Protein AF-A0A7T3T4F7-F1 (afdb_monomer_lite)

Radius of gyration: 15.26 Å; chains: 1; bounding box: 47×36×33 Å

pLDDT: mean 89.45, std 10.76, range [45.16, 97.94]

Sequence (114 aa):
MDEGIIDTDGIEYILHVYRGRIETTRFSIHLLFLEYNHHLIRVDMDPSICHNNPDGTKITGSHIHIYDNSNSIKDLIAYPLADKDFPELTNIIDAFQAFLNYTNIKEREEKYNE

Structure (mmCIF, N/CA/C/O backbone):
data_AF-A0A7T3T4F7-F1
#
_entry.id   AF-A0A7T3T4F7-F1
#
loop_
_atom_site.group_PDB
_atom_site.id
_atom_site.type_symbol
_atom_site.label_atom_id
_atom_site.label_alt_id
_atom_site.label_comp_id
_atom_site.label_asym_id
_atom_site.label_entity_id
_atom_site.label_seq_id
_atom_site.pdbx_PDB_ins_code
_atom_site.Cartn_x
_atom_site.Cartn_y
_atom_site.Cartn_z
_atom_site.occupancy
_atom_site.B_iso_or_equiv
_atom_site.auth_seq_id
_atom_site.auth_comp_id
_atom_site.auth_asym_id
_atom_site.auth_atom_id
_atom_site.pdbx_PDB_model_num
ATOM 1 N N . MET A 1 1 ? 1.690 13.198 2.449 1.00 81.50 1 MET A N 1
ATOM 2 C CA . MET A 1 1 ? 0.436 13.848 2.881 1.00 81.50 1 MET A CA 1
ATOM 3 C C . MET A 1 1 ? -0.247 12.834 3.749 1.00 81.50 1 MET A C 1
ATOM 5 O O . MET A 1 1 ? -0.273 11.681 3.335 1.00 81.50 1 MET A O 1
ATOM 9 N N . ASP A 1 2 ? -0.702 13.258 4.922 1.00 91.75 2 ASP A N 1
ATOM 10 C CA . ASP A 1 2 ? -1.127 12.358 5.986 1.00 91.75 2 ASP A CA 1
ATOM 11 C C . ASP A 1 2 ? -2.561 12.734 6.343 1.00 91.75 2 ASP A C 1
ATOM 13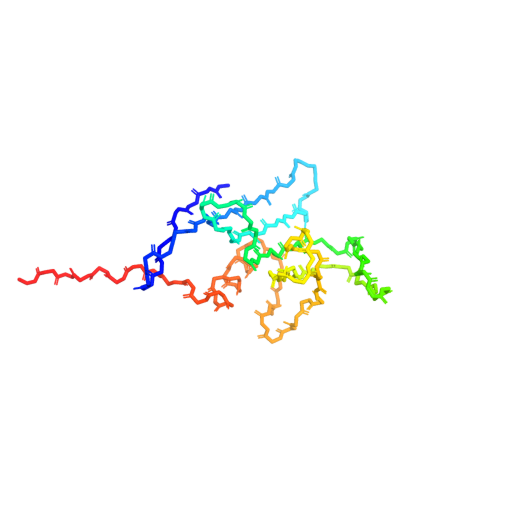 O O . ASP A 1 2 ? -2.834 13.895 6.658 1.00 91.75 2 ASP A O 1
ATOM 17 N N . GLU A 1 3 ? -3.465 11.766 6.261 1.00 93.19 3 GLU A N 1
ATOM 18 C CA . GLU A 1 3 ? -4.876 11.919 6.607 1.00 93.19 3 GLU A CA 1
ATOM 19 C C . GLU A 1 3 ? -5.261 10.878 7.658 1.00 93.19 3 GLU A C 1
ATOM 21 O O . GLU A 1 3 ? -4.870 9.715 7.564 1.00 93.19 3 GLU A O 1
ATOM 26 N N . GLY A 1 4 ? -6.018 11.297 8.673 1.00 94.19 4 GLY A N 1
ATOM 27 C CA . GLY A 1 4 ? -6.546 10.394 9.693 1.00 94.19 4 GLY A CA 1
ATOM 28 C C . GLY A 1 4 ? -7.815 9.703 9.203 1.00 94.19 4 GLY A C 1
ATOM 29 O O . GLY A 1 4 ? -8.745 10.372 8.756 1.00 94.19 4 GLY A O 1
ATOM 30 N N . ILE A 1 5 ? -7.863 8.379 9.323 1.00 94.06 5 ILE A N 1
ATOM 31 C CA . ILE A 1 5 ? -9.019 7.546 8.980 1.00 94.06 5 ILE A CA 1
ATOM 32 C C . ILE A 1 5 ? -9.446 6.788 10.236 1.00 94.06 5 ILE A C 1
ATOM 34 O O . ILE A 1 5 ? -8.597 6.321 10.989 1.00 94.06 5 ILE A O 1
ATOM 38 N N . ILE A 1 6 ? -10.751 6.658 10.467 1.00 94.38 6 ILE A N 1
ATOM 39 C CA . ILE A 1 6 ? -11.306 5.879 11.579 1.00 94.38 6 ILE A CA 1
ATOM 40 C C . ILE A 1 6 ? -12.328 4.909 10.993 1.00 94.38 6 ILE A C 1
ATOM 42 O O . ILE A 1 6 ? -13.186 5.332 10.213 1.00 94.38 6 ILE A O 1
ATOM 46 N N . ASP A 1 7 ? -12.223 3.625 11.329 1.00 93.31 7 ASP A N 1
ATOM 47 C CA . ASP A 1 7 ? -13.186 2.617 10.878 1.00 93.31 7 ASP A CA 1
ATOM 48 C C . ASP A 1 7 ? -14.441 2.543 11.771 1.00 93.31 7 ASP A C 1
ATOM 50 O O . ASP A 1 7 ? -14.637 3.326 12.705 1.00 93.31 7 ASP A O 1
ATOM 54 N N . THR A 1 8 ? -15.332 1.597 11.467 1.00 92.31 8 THR A N 1
ATOM 55 C CA . THR A 1 8 ? -16.583 1.395 12.215 1.00 92.31 8 THR A CA 1
ATOM 56 C C . THR A 1 8 ? -16.384 0.844 13.624 1.00 92.31 8 THR A C 1
ATOM 58 O O . THR A 1 8 ? -17.282 0.999 14.451 1.00 92.31 8 THR A O 1
ATOM 61 N N . ASP A 1 9 ? -15.236 0.222 13.893 1.00 94.50 9 ASP A N 1
ATOM 62 C CA . ASP A 1 9 ? -14.874 -0.345 15.192 1.00 94.50 9 ASP A CA 1
ATOM 63 C C . ASP A 1 9 ? -14.050 0.646 16.040 1.00 94.50 9 ASP A C 1
ATOM 65 O O . ASP A 1 9 ? -13.705 0.356 17.187 1.00 94.50 9 ASP A O 1
ATOM 69 N N . GLY A 1 10 ? -13.786 1.847 15.509 1.00 94.44 10 GLY A N 1
ATOM 70 C CA . GLY A 1 10 ? -13.038 2.908 16.178 1.00 94.44 10 GLY A CA 1
ATOM 71 C C . GLY A 1 10 ? -11.521 2.760 16.068 1.00 94.44 10 GLY A C 1
ATOM 72 O O . GLY A 1 10 ? -10.802 3.429 16.809 1.00 94.44 10 GLY A O 1
ATOM 73 N N . ILE A 1 11 ? -11.024 1.902 15.173 1.00 96.31 11 ILE A N 1
ATOM 74 C CA . ILE A 1 11 ? -9.591 1.767 14.914 1.00 96.31 11 ILE A CA 1
ATOM 75 C C . ILE A 1 11 ? -9.138 2.951 14.066 1.00 96.31 11 ILE A C 1
ATOM 77 O O . ILE A 1 11 ? -9.741 3.280 13.042 1.00 96.31 11 ILE A O 1
ATOM 81 N N . GLU A 1 12 ? -8.059 3.592 14.505 1.00 97.19 12 GLU A N 1
ATOM 82 C CA . GLU A 1 12 ? -7.496 4.765 13.852 1.00 97.19 12 GLU A CA 1
ATOM 83 C C . GLU A 1 12 ? -6.324 4.384 12.941 1.00 97.19 12 GLU A C 1
ATOM 85 O O . GLU A 1 12 ? -5.439 3.595 13.296 1.00 97.19 12 GLU A O 1
ATOM 90 N N . TYR A 1 13 ? -6.293 5.006 11.768 1.00 97.75 13 TYR A N 1
ATOM 91 C CA . TYR A 1 13 ? -5.304 4.786 10.728 1.00 97.75 13 TYR A CA 1
ATOM 92 C C . TYR A 1 13 ? -4.761 6.105 10.184 1.00 97.75 13 TYR A C 1
ATOM 94 O O . TYR A 1 13 ? -5.410 7.149 10.255 1.00 97.75 13 TYR A O 1
ATOM 102 N N . ILE A 1 14 ? -3.581 6.033 9.575 1.00 97.75 14 ILE A N 1
ATOM 103 C CA . ILE A 1 14 ? -2.999 7.105 8.771 1.00 97.75 14 ILE A CA 1
ATOM 104 C C . ILE A 1 14 ? -2.992 6.653 7.313 1.00 97.75 14 ILE A C 1
ATOM 106 O O . ILE A 1 14 ? -2.342 5.662 6.973 1.00 97.75 14 ILE A O 1
ATOM 110 N N . LEU A 1 15 ? -3.671 7.403 6.450 1.00 97.19 15 LEU A N 1
ATOM 111 C CA . LEU A 1 15 ? -3.487 7.338 5.006 1.00 97.19 15 LEU A CA 1
ATOM 112 C C . LEU A 1 15 ? -2.316 8.250 4.633 1.00 97.19 15 LEU A C 1
ATOM 114 O O . LEU A 1 15 ? -2.390 9.466 4.805 1.00 97.19 15 LEU A O 1
ATOM 118 N N . HIS A 1 16 ? -1.228 7.662 4.140 1.00 96.00 16 HIS A N 1
ATOM 119 C CA . HIS A 1 16 ? -0.011 8.383 3.785 1.00 96.00 16 HIS A CA 1
ATOM 120 C C . HIS A 1 16 ? 0.327 8.211 2.305 1.00 96.00 16 HIS A C 1
ATOM 122 O O . HIS A 1 16 ? 0.574 7.104 1.831 1.00 96.00 16 HIS A O 1
ATOM 128 N N . VAL A 1 17 ? 0.395 9.327 1.578 1.00 93.88 17 VAL A N 1
ATOM 129 C CA . VAL A 1 17 ? 0.898 9.362 0.197 1.00 93.88 17 VAL A CA 1
ATOM 130 C C . VAL A 1 17 ? 2.305 9.949 0.187 1.00 93.88 17 VAL A C 1
ATOM 132 O O . VAL A 1 17 ? 2.510 11.113 0.565 1.00 93.88 17 VAL A O 1
ATOM 135 N N . TYR A 1 18 ? 3.264 9.149 -0.280 1.00 91.31 18 TYR A N 1
ATOM 136 C CA . TYR A 1 18 ? 4.670 9.511 -0.399 1.00 91.31 18 TYR A CA 1
ATOM 137 C C . TYR A 1 18 ? 5.104 9.579 -1.861 1.00 91.31 18 TYR A C 1
ATOM 139 O O . TYR A 1 18 ? 4.915 8.639 -2.629 1.00 91.31 18 TYR A O 1
ATOM 147 N N . ARG A 1 19 ? 5.780 10.667 -2.238 1.00 86.56 19 ARG A N 1
ATOM 148 C CA . ARG A 1 19 ? 6.417 10.813 -3.551 1.00 86.56 19 ARG A CA 1
ATOM 149 C C . ARG A 1 19 ? 7.908 11.081 -3.378 1.00 86.56 19 ARG A C 1
ATOM 151 O O . ARG A 1 19 ? 8.296 12.009 -2.665 1.00 86.56 19 ARG A O 1
ATOM 158 N N . GLY A 1 20 ? 8.746 10.311 -4.073 1.00 74.31 20 GLY A N 1
ATOM 159 C CA . GLY A 1 20 ? 10.191 10.531 -4.085 1.00 74.31 20 GLY A CA 1
ATOM 160 C C . GLY A 1 20 ? 10.579 11.893 -4.684 1.00 74.31 20 GLY A C 1
ATOM 161 O O . GLY A 1 20 ? 9.858 12.486 -5.494 1.00 74.31 20 GLY A O 1
ATOM 162 N N . ARG A 1 21 ? 11.752 12.415 -4.295 1.00 70.69 21 ARG A N 1
ATOM 163 C CA . ARG A 1 21 ? 12.231 13.735 -4.755 1.00 70.69 21 ARG A CA 1
ATOM 164 C C . ARG A 1 21 ? 12.705 13.752 -6.214 1.00 70.69 21 ARG A C 1
ATOM 166 O O . ARG A 1 21 ? 12.579 14.789 -6.850 1.00 70.69 21 ARG A O 1
ATOM 173 N N . ILE A 1 22 ? 13.232 12.644 -6.738 1.00 71.75 22 ILE A N 1
ATOM 174 C CA . ILE A 1 22 ? 13.973 12.623 -8.016 1.00 71.75 22 ILE A CA 1
ATOM 175 C C . ILE A 1 22 ? 13.184 11.927 -9.135 1.00 71.75 22 ILE A C 1
ATOM 177 O O . ILE A 1 22 ? 13.095 12.454 -10.238 1.00 71.75 22 ILE A O 1
ATOM 181 N N . GLU A 1 23 ? 12.565 10.782 -8.854 1.00 73.88 23 GLU A N 1
ATOM 182 C CA . GLU A 1 23 ? 11.877 9.967 -9.861 1.00 73.88 23 GLU A CA 1
ATOM 183 C C . GLU A 1 23 ? 10.387 10.303 -9.898 1.00 73.88 23 GLU A C 1
ATOM 185 O O . GLU A 1 23 ? 9.667 10.127 -8.917 1.00 73.88 23 GLU A O 1
ATOM 190 N N . THR A 1 24 ? 9.910 10.810 -11.035 1.00 73.12 24 THR A N 1
ATOM 191 C CA . THR A 1 24 ? 8.499 11.184 -11.216 1.00 73.12 24 THR A CA 1
ATOM 192 C C . THR A 1 24 ? 7.565 9.982 -11.283 1.00 73.12 24 THR A C 1
ATOM 194 O O . THR A 1 24 ? 6.375 10.136 -11.030 1.00 73.12 24 THR A O 1
ATOM 197 N N . THR A 1 25 ? 8.105 8.808 -11.600 1.00 77.38 25 THR A N 1
ATOM 198 C CA . THR A 1 25 ? 7.381 7.539 -11.699 1.00 77.38 25 THR A CA 1
ATOM 199 C C . THR A 1 25 ? 7.284 6.802 -10.370 1.00 77.38 25 THR A C 1
ATOM 201 O O . THR A 1 25 ? 6.548 5.824 -10.304 1.00 77.38 25 THR A O 1
ATOM 204 N N . ARG A 1 26 ? 8.009 7.251 -9.330 1.00 87.31 26 ARG A N 1
ATOM 205 C CA . ARG A 1 26 ? 8.091 6.548 -8.050 1.00 87.31 26 ARG A CA 1
ATOM 206 C C . ARG A 1 26 ? 7.295 7.228 -6.948 1.00 87.31 26 ARG A C 1
ATOM 208 O O . ARG A 1 26 ? 7.619 8.335 -6.500 1.00 87.31 26 ARG A O 1
ATOM 215 N N . PHE A 1 27 ? 6.293 6.519 -6.455 1.00 91.75 27 PHE A N 1
ATOM 216 C CA . PHE A 1 27 ? 5.487 6.936 -5.316 1.00 91.75 27 PHE A CA 1
ATOM 217 C C . PHE A 1 27 ? 4.943 5.718 -4.574 1.00 91.75 27 PHE A C 1
ATOM 219 O O . PHE A 1 27 ? 5.033 4.590 -5.055 1.00 91.75 27 PHE A O 1
ATOM 226 N N . SER A 1 28 ? 4.396 5.947 -3.390 1.00 94.00 28 SER A N 1
ATOM 227 C CA . SER A 1 28 ? 3.722 4.906 -2.633 1.00 94.00 28 SER A CA 1
ATOM 228 C C . SER A 1 28 ? 2.560 5.446 -1.819 1.00 94.00 28 SER A C 1
ATOM 230 O O . SER A 1 28 ? 2.521 6.624 -1.454 1.00 94.00 28 SER A O 1
ATOM 232 N N . ILE A 1 29 ? 1.587 4.569 -1.587 1.00 96.06 29 ILE A N 1
ATOM 233 C CA . ILE A 1 29 ? 0.352 4.864 -0.856 1.00 96.06 29 ILE A CA 1
ATOM 234 C C . ILE A 1 29 ? 0.224 3.843 0.262 1.00 96.06 29 ILE A C 1
ATOM 236 O O . ILE A 1 29 ? 0.337 2.639 0.033 1.00 96.06 29 ILE A O 1
ATOM 240 N N . HIS A 1 30 ? 0.127 4.337 1.487 1.00 97.56 30 HIS A N 1
ATOM 241 C CA . HIS A 1 30 ? 0.230 3.543 2.700 1.00 97.56 30 HIS A CA 1
ATOM 242 C C . HIS A 1 30 ? -1.040 3.743 3.515 1.00 97.56 30 HIS A C 1
ATOM 244 O O . HIS A 1 30 ? -1.526 4.865 3.634 1.00 97.56 30 HIS A O 1
ATOM 250 N N . LEU A 1 31 ? -1.521 2.674 4.136 1.00 97.94 31 LEU A N 1
ATOM 251 C CA . LEU A 1 31 ? -2.492 2.743 5.218 1.00 97.94 31 LEU A CA 1
ATOM 252 C C . LEU A 1 31 ? -1.846 2.097 6.439 1.00 97.94 31 LEU A C 1
ATOM 254 O O . LEU A 1 31 ? -1.497 0.914 6.404 1.00 97.94 31 LEU A O 1
ATOM 258 N N . LEU A 1 32 ? -1.626 2.882 7.487 1.00 97.38 32 LEU A N 1
ATOM 259 C CA . LEU A 1 32 ? -0.924 2.452 8.693 1.00 97.38 32 LEU A CA 1
ATOM 260 C C . LEU A 1 32 ? -1.863 2.484 9.890 1.00 97.38 32 LEU A C 1
ATOM 262 O O . LEU A 1 32 ? -2.686 3.385 9.986 1.00 97.38 32 LEU A O 1
ATOM 266 N N . PHE A 1 33 ? -1.701 1.558 10.831 1.00 97.19 33 PHE A N 1
ATOM 267 C CA . PHE A 1 33 ? -2.316 1.682 12.152 1.00 97.19 33 PHE A CA 1
ATOM 268 C C . PHE A 1 33 ? -1.709 2.878 12.888 1.00 97.19 33 PHE A C 1
ATOM 270 O O . PHE A 1 33 ? -0.486 2.937 13.029 1.00 97.19 33 PHE A O 1
ATOM 277 N N . LEU A 1 34 ? -2.538 3.791 13.400 1.00 96.44 34 LEU A N 1
ATOM 278 C CA . LEU A 1 34 ? -2.053 4.975 14.115 1.00 96.44 34 LEU A CA 1
ATOM 279 C C . LEU A 1 34 ? -1.301 4.597 15.403 1.00 96.44 34 LEU A C 1
ATOM 281 O O . LEU A 1 34 ? -0.270 5.189 15.708 1.00 96.44 34 LEU A O 1
ATOM 285 N N . GLU A 1 35 ? -1.779 3.581 16.128 1.00 95.62 35 GLU A N 1
ATOM 286 C CA . GLU A 1 35 ? -1.222 3.179 17.429 1.00 95.62 35 GLU A CA 1
ATOM 287 C C . GLU A 1 35 ? 0.214 2.636 17.333 1.00 95.62 35 GLU A C 1
ATOM 289 O O . GLU A 1 35 ? 1.074 2.982 18.142 1.00 95.62 35 GLU A O 1
ATOM 294 N N . TYR A 1 36 ? 0.486 1.791 16.334 1.00 94.06 36 TYR A N 1
ATOM 295 C CA . TYR A 1 36 ? 1.761 1.068 16.215 1.00 94.06 36 TYR A CA 1
ATOM 296 C C . TYR A 1 36 ? 2.622 1.522 15.040 1.00 94.06 36 TYR A C 1
ATOM 298 O O . TYR A 1 36 ? 3.764 1.084 14.911 1.00 94.06 36 TYR A O 1
ATOM 306 N N . ASN A 1 37 ? 2.072 2.359 14.160 1.00 94.25 37 ASN A N 1
ATOM 307 C CA . ASN A 1 37 ? 2.700 2.770 12.909 1.00 94.25 37 ASN A CA 1
ATOM 308 C C . ASN A 1 37 ? 3.118 1.580 12.018 1.00 94.25 37 ASN A C 1
ATOM 310 O O . ASN A 1 37 ? 4.091 1.650 11.269 1.00 94.25 37 ASN A O 1
ATOM 314 N N . HIS A 1 38 ? 2.395 0.462 12.125 1.00 96.44 38 HIS A N 1
ATOM 315 C CA . HIS A 1 38 ? 2.553 -0.694 11.248 1.00 96.44 38 HIS A CA 1
ATOM 316 C C . HIS A 1 38 ? 1.684 -0.511 10.007 1.00 96.44 38 HIS A C 1
ATOM 318 O O . HIS A 1 38 ? 0.514 -0.145 10.123 1.00 96.44 38 HIS A O 1
ATOM 324 N N . HIS A 1 39 ? 2.219 -0.819 8.828 1.00 97.25 39 HIS A N 1
ATOM 325 C CA . HIS A 1 39 ? 1.429 -0.841 7.601 1.00 97.25 39 HIS A CA 1
ATOM 326 C C . HIS A 1 39 ? 0.389 -1.956 7.659 1.00 97.25 39 HIS A C 1
ATOM 328 O O . HIS A 1 39 ? 0.738 -3.128 7.788 1.00 97.25 39 HIS A O 1
ATOM 334 N N . LEU A 1 40 ? -0.881 -1.585 7.513 1.00 96.81 40 LEU A N 1
ATOM 335 C CA . LEU A 1 40 ? -1.934 -2.520 7.138 1.00 96.81 40 LEU A CA 1
ATOM 336 C C . LEU A 1 40 ? -1.746 -2.945 5.674 1.00 96.81 40 LEU A C 1
ATOM 338 O O . LEU A 1 40 ? -1.842 -4.122 5.328 1.00 96.81 40 LEU A O 1
ATOM 342 N N . ILE A 1 41 ? -1.454 -1.967 4.818 1.00 97.44 41 ILE A N 1
ATOM 343 C CA . ILE A 1 41 ? -1.233 -2.157 3.388 1.00 97.44 41 ILE A CA 1
ATOM 344 C C . ILE A 1 41 ? -0.354 -1.030 2.834 1.00 97.44 41 ILE A C 1
ATOM 346 O O . ILE A 1 41 ? -0.463 0.127 3.253 1.00 97.44 41 ILE A O 1
ATOM 350 N N . ARG A 1 42 ? 0.528 -1.362 1.890 1.00 97.06 42 ARG A N 1
ATOM 351 C CA . ARG A 1 42 ? 1.342 -0.393 1.142 1.00 97.06 42 ARG A CA 1
ATOM 352 C C . ARG A 1 42 ? 1.386 -0.783 -0.324 1.00 97.06 42 ARG A C 1
ATOM 354 O O . ARG A 1 42 ? 1.760 -1.904 -0.636 1.00 97.06 42 ARG A O 1
ATOM 361 N N . VAL A 1 43 ? 1.071 0.147 -1.214 1.00 95.56 43 VAL A N 1
ATOM 362 C CA . VAL A 1 43 ? 1.311 -0.012 -2.652 1.00 95.56 43 VAL A CA 1
ATOM 363 C C . VAL A 1 43 ? 2.541 0.795 -3.027 1.00 95.56 43 VAL A C 1
ATOM 365 O O . VAL A 1 43 ? 2.568 2.009 -2.813 1.00 95.56 43 VAL A O 1
ATOM 368 N N . ASP A 1 44 ? 3.537 0.117 -3.588 1.00 94.00 44 ASP A N 1
ATOM 369 C CA . ASP A 1 44 ? 4.752 0.723 -4.118 1.00 94.00 44 ASP A CA 1
ATOM 370 C C . ASP A 1 44 ? 4.676 0.748 -5.646 1.00 94.00 44 ASP A C 1
ATOM 372 O O . ASP A 1 44 ? 4.557 -0.286 -6.308 1.00 94.00 44 ASP A O 1
ATOM 376 N N . MET A 1 45 ? 4.724 1.957 -6.205 1.00 91.19 45 MET A N 1
ATOM 377 C CA . MET A 1 45 ? 4.577 2.216 -7.632 1.00 91.19 45 MET A CA 1
ATOM 378 C C . MET A 1 45 ? 5.927 2.567 -8.233 1.00 91.19 45 MET A C 1
ATOM 380 O O . MET A 1 45 ? 6.452 3.650 -7.981 1.00 91.19 45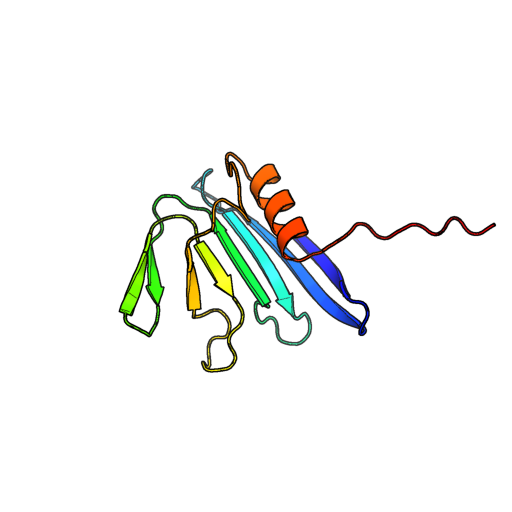 MET A O 1
ATOM 384 N N . ASP A 1 46 ? 6.483 1.641 -9.010 1.00 89.19 46 ASP A N 1
ATOM 385 C CA . ASP A 1 46 ? 7.728 1.805 -9.759 1.00 89.19 46 ASP A CA 1
ATOM 386 C C . ASP A 1 46 ? 7.889 0.622 -10.735 1.00 89.19 46 ASP A C 1
ATOM 388 O O . ASP A 1 46 ? 7.943 -0.525 -10.296 1.00 89.19 46 ASP A O 1
ATOM 392 N N . PRO A 1 47 ? 8.003 0.831 -12.057 1.00 82.81 47 PRO A N 1
ATOM 393 C CA . PRO A 1 47 ? 8.196 -0.275 -12.998 1.00 82.81 47 PRO A CA 1
ATOM 394 C C . PRO A 1 47 ? 9.562 -0.972 -12.863 1.00 82.81 47 PRO A C 1
ATOM 396 O O . PRO A 1 47 ? 9.734 -2.079 -13.371 1.00 82.81 47 PRO A O 1
ATOM 399 N N . SER A 1 48 ? 10.539 -0.337 -12.210 1.00 87.06 48 SER A N 1
ATOM 400 C CA . SER A 1 48 ? 11.918 -0.826 -12.091 1.00 87.06 48 SER A CA 1
ATOM 401 C C . SER A 1 48 ? 12.237 -1.486 -10.748 1.00 87.06 48 SER A C 1
ATOM 403 O O . SER A 1 48 ? 13.286 -2.124 -10.617 1.00 87.06 48 SER A O 1
ATOM 405 N N . ILE A 1 49 ? 11.347 -1.364 -9.756 1.00 89.75 49 ILE A N 1
ATOM 406 C CA . ILE A 1 49 ? 11.575 -1.934 -8.428 1.00 89.75 49 ILE A CA 1
ATOM 407 C C . ILE A 1 49 ? 11.512 -3.462 -8.467 1.00 89.75 49 ILE A C 1
ATOM 409 O O . ILE A 1 49 ? 10.828 -4.080 -9.284 1.00 89.75 49 ILE A O 1
ATOM 413 N N . CYS A 1 50 ? 12.242 -4.083 -7.551 1.00 93.56 50 CYS A N 1
ATOM 414 C CA . CYS A 1 50 ? 12.208 -5.513 -7.337 1.00 93.56 50 CYS A CA 1
ATOM 415 C C . CYS A 1 50 ? 12.135 -5.797 -5.840 1.00 93.56 50 CYS A C 1
ATOM 417 O O . CYS A 1 50 ? 12.915 -5.235 -5.072 1.00 93.56 50 CYS A O 1
ATOM 419 N N . HIS A 1 51 ? 11.258 -6.719 -5.453 1.00 95.19 51 HIS A N 1
ATOM 420 C CA . HIS A 1 51 ? 11.115 -7.199 -4.082 1.00 95.19 51 HIS A CA 1
ATOM 421 C C . HIS A 1 51 ? 11.379 -8.702 -4.010 1.00 95.19 51 HIS A C 1
ATOM 423 O O . HIS A 1 51 ? 10.988 -9.450 -4.908 1.00 95.19 51 HIS A O 1
ATOM 429 N N . ASN A 1 52 ? 12.050 -9.143 -2.947 1.00 96.50 52 ASN A N 1
ATOM 430 C CA . ASN A 1 52 ? 12.241 -10.561 -2.652 1.00 96.50 52 ASN A CA 1
ATOM 431 C C . ASN A 1 52 ? 11.484 -10.883 -1.367 1.00 96.50 52 ASN A C 1
ATOM 433 O O . ASN A 1 52 ? 11.808 -10.345 -0.307 1.00 96.50 52 ASN A O 1
ATOM 437 N N . ASN A 1 53 ? 10.505 -11.774 -1.464 1.00 96.44 53 ASN A N 1
ATOM 438 C CA . ASN A 1 53 ? 9.810 -12.297 -0.303 1.00 96.44 53 ASN A CA 1
ATOM 439 C C . ASN A 1 53 ? 10.713 -13.275 0.477 1.00 96.44 53 ASN A C 1
ATOM 441 O O . ASN A 1 53 ? 11.626 -13.880 -0.096 1.00 96.44 53 ASN A O 1
ATOM 445 N N . PRO A 1 54 ? 10.452 -13.478 1.781 1.00 93.94 54 PRO A N 1
ATOM 446 C CA . PRO A 1 54 ? 11.198 -14.419 2.622 1.00 93.94 54 PRO A CA 1
ATOM 447 C C . PRO A 1 54 ? 11.163 -15.876 2.143 1.00 93.94 54 PRO A C 1
ATOM 4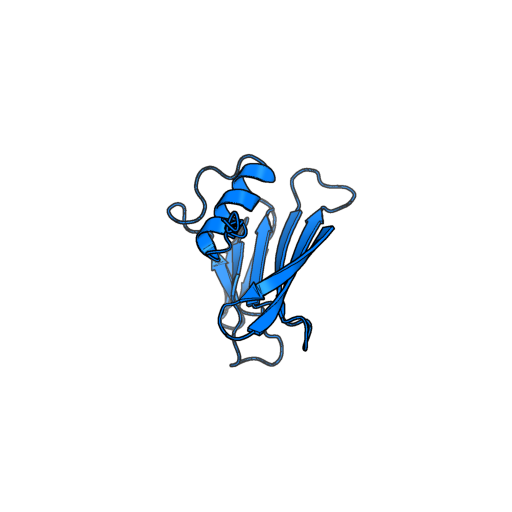49 O O . PRO A 1 54 ? 12.082 -16.636 2.436 1.00 93.94 54 PRO A O 1
ATOM 452 N N . ASP A 1 55 ? 10.122 -16.268 1.406 1.00 93.81 55 ASP A N 1
ATOM 453 C CA . ASP A 1 55 ? 9.974 -17.598 0.798 1.00 93.81 55 ASP A CA 1
ATOM 454 C C . ASP A 1 55 ? 10.834 -17.788 -0.470 1.00 93.81 55 ASP A C 1
ATOM 456 O O . ASP A 1 55 ? 10.867 -18.876 -1.045 1.00 93.81 55 ASP A O 1
ATOM 460 N N . GLY A 1 56 ? 11.543 -16.740 -0.904 1.00 94.81 56 GLY A N 1
ATOM 461 C CA . GLY A 1 56 ? 12.353 -16.716 -2.119 1.00 94.81 56 GLY A CA 1
ATOM 462 C C . GLY A 1 56 ? 11.597 -16.268 -3.372 1.00 94.81 56 GLY A C 1
ATOM 463 O O . GLY A 1 56 ? 12.217 -16.141 -4.432 1.00 94.81 56 GLY A O 1
ATOM 464 N N . THR A 1 57 ? 10.292 -15.993 -3.280 1.00 95.94 57 THR A N 1
ATOM 465 C CA . THR A 1 57 ? 9.507 -15.462 -4.398 1.00 95.94 57 THR A CA 1
ATOM 466 C C . THR A 1 57 ? 9.979 -14.052 -4.746 1.00 95.94 57 THR A C 1
ATOM 468 O O . THR A 1 57 ? 10.134 -13.192 -3.878 1.00 95.94 57 THR A O 1
ATOM 471 N N . LYS A 1 58 ? 10.197 -13.796 -6.038 1.00 96.81 58 LYS A N 1
ATOM 472 C CA . LYS A 1 58 ? 10.661 -12.506 -6.555 1.00 96.81 58 LYS A CA 1
ATOM 473 C C . LYS A 1 58 ? 9.537 -11.794 -7.296 1.00 96.81 58 LYS A C 1
ATOM 475 O O . LYS A 1 58 ? 8.933 -12.372 -8.196 1.00 96.81 58 LYS A O 1
ATOM 480 N N . ILE A 1 59 ? 9.309 -10.530 -6.955 1.00 95.94 59 ILE A N 1
ATOM 481 C CA . ILE A 1 59 ? 8.312 -9.663 -7.587 1.00 95.94 59 ILE A CA 1
ATOM 482 C C . ILE A 1 59 ? 9.039 -8.512 -8.271 1.00 95.94 59 ILE A C 1
ATOM 484 O O . ILE A 1 59 ? 9.951 -7.914 -7.701 1.00 95.94 59 ILE A O 1
ATOM 488 N N . THR A 1 60 ? 8.656 -8.224 -9.509 1.00 94.12 60 THR A N 1
ATOM 489 C CA . THR A 1 60 ? 9.250 -7.167 -10.333 1.00 94.12 60 THR A CA 1
ATOM 490 C C . THR A 1 60 ? 8.186 -6.169 -10.750 1.00 94.12 60 THR A C 1
ATOM 492 O O . THR A 1 60 ? 7.099 -6.578 -11.155 1.00 94.12 60 THR A O 1
ATOM 495 N N . GLY A 1 61 ? 8.532 -4.886 -10.719 1.00 92.12 61 GLY A N 1
ATOM 496 C CA . GLY A 1 61 ? 7.602 -3.792 -10.956 1.00 92.12 61 GLY A CA 1
ATOM 497 C C . GLY A 1 61 ? 6.764 -3.462 -9.723 1.00 92.12 61 GLY A C 1
ATOM 498 O O . GLY A 1 61 ? 7.031 -3.939 -8.613 1.00 92.12 61 GLY A O 1
ATOM 499 N N . SER A 1 62 ? 5.751 -2.626 -9.935 1.00 92.94 62 SER A N 1
ATOM 500 C CA . SER A 1 62 ? 4.846 -2.170 -8.885 1.00 92.94 62 SER A CA 1
ATOM 501 C C . SER A 1 62 ? 4.168 -3.341 -8.176 1.00 92.94 62 SER A C 1
ATOM 503 O O . SER A 1 62 ? 3.736 -4.310 -8.807 1.00 92.94 62 SER A O 1
ATOM 505 N N . HIS A 1 63 ? 4.075 -3.252 -6.855 1.00 95.50 63 HIS A N 1
ATOM 506 C CA . HIS A 1 63 ? 3.596 -4.340 -6.007 1.00 95.50 63 HIS A CA 1
ATOM 507 C C . HIS A 1 63 ? 2.914 -3.811 -4.749 1.00 95.50 63 HIS A C 1
ATOM 509 O O . HIS A 1 63 ? 2.981 -2.624 -4.424 1.00 95.50 63 HIS A O 1
ATOM 515 N N . ILE A 1 64 ? 2.235 -4.715 -4.048 1.00 96.69 64 ILE A N 1
ATOM 516 C CA .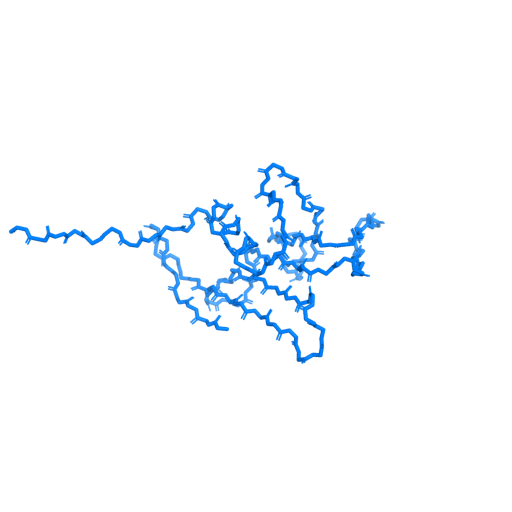 ILE A 1 64 ? 1.495 -4.421 -2.828 1.00 96.69 64 ILE A CA 1
ATOM 517 C C . ILE A 1 64 ? 2.025 -5.249 -1.668 1.00 96.69 64 ILE A C 1
ATOM 519 O O . ILE A 1 64 ? 2.116 -6.468 -1.761 1.00 96.69 64 ILE A O 1
ATOM 523 N N . HIS A 1 65 ? 2.351 -4.588 -0.567 1.00 97.44 65 HIS A N 1
ATOM 524 C CA . HIS A 1 65 ? 2.616 -5.206 0.721 1.00 97.44 65 HIS A CA 1
ATOM 525 C C . HIS A 1 65 ? 1.323 -5.289 1.525 1.00 97.44 65 HIS A C 1
ATOM 527 O O . HIS A 1 65 ? 0.569 -4.315 1.588 1.00 97.44 65 HIS A O 1
ATOM 533 N N . ILE A 1 66 ? 1.088 -6.432 2.163 1.00 95.81 66 ILE A N 1
ATOM 534 C CA . ILE A 1 66 ? -0.081 -6.666 3.019 1.00 95.81 66 ILE A CA 1
ATOM 535 C C . ILE A 1 66 ? 0.419 -7.062 4.403 1.00 95.81 66 ILE A C 1
ATOM 537 O O . ILE A 1 66 ? 1.377 -7.828 4.516 1.00 95.81 66 ILE A O 1
ATOM 541 N N . TYR A 1 67 ? -0.240 -6.539 5.437 1.00 96.69 67 TYR A N 1
ATOM 542 C CA . TYR A 1 67 ? 0.055 -6.879 6.819 1.00 96.69 67 TYR A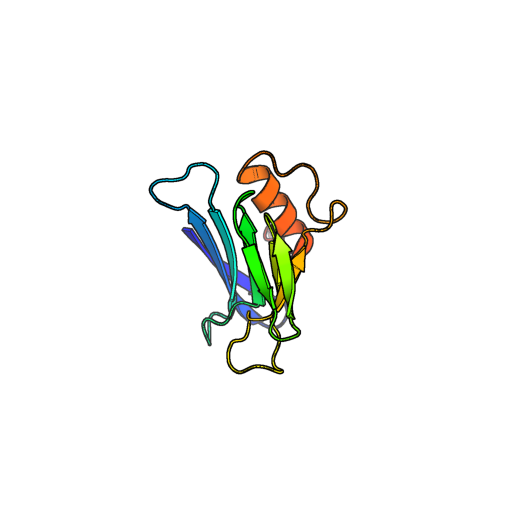 CA 1
ATOM 543 C C . TYR A 1 67 ? 0.076 -8.392 7.046 1.00 96.69 67 TYR A C 1
ATOM 545 O O . TYR A 1 67 ? -0.877 -9.106 6.730 1.00 96.69 67 TYR A O 1
ATOM 553 N N . ASP A 1 68 ? 1.145 -8.856 7.678 1.00 94.44 68 ASP A N 1
ATOM 554 C CA . ASP A 1 68 ? 1.335 -10.224 8.112 1.00 94.44 68 ASP A CA 1
ATOM 555 C C . ASP A 1 68 ? 1.941 -10.245 9.521 1.00 94.44 68 ASP A C 1
ATOM 557 O O . ASP A 1 68 ? 3.001 -9.676 9.799 1.00 94.44 68 ASP A O 1
ATOM 561 N N . ASN A 1 69 ? 1.263 -10.937 10.437 1.00 93.94 69 ASN A N 1
ATOM 562 C CA . ASN A 1 69 ? 1.722 -11.074 11.814 1.00 93.94 69 ASN A CA 1
ATOM 563 C C . ASN A 1 69 ? 2.674 -12.265 12.024 1.00 93.94 69 ASN A C 1
ATOM 565 O O . ASN A 1 69 ? 3.176 -12.443 13.134 1.00 93.94 69 ASN A O 1
ATOM 569 N N . SER A 1 70 ? 2.935 -13.075 10.992 1.00 92.81 70 SER A N 1
ATOM 570 C CA . SER A 1 70 ? 3.856 -14.215 11.080 1.00 92.81 70 SER A CA 1
ATOM 571 C C . SER A 1 70 ? 5.330 -13.792 11.183 1.00 92.81 70 SER A C 1
ATOM 573 O O . SER A 1 70 ? 6.165 -14.562 11.660 1.00 92.81 70 SER A O 1
ATOM 575 N N . ASN A 1 71 ? 5.640 -12.544 10.812 1.00 89.75 71 ASN A N 1
ATOM 576 C CA . ASN A 1 71 ? 6.980 -11.965 10.817 1.00 89.75 71 ASN A CA 1
ATOM 577 C C . ASN A 1 71 ? 7.097 -10.786 11.804 1.00 89.75 71 ASN A C 1
ATOM 579 O O . ASN A 1 71 ? 6.106 -10.182 12.229 1.00 89.75 71 ASN A O 1
ATOM 583 N N . SER A 1 72 ? 8.331 -10.442 12.192 1.00 90.56 72 SER A N 1
ATOM 584 C CA . SER A 1 72 ? 8.603 -9.262 13.028 1.00 90.56 72 SER A CA 1
ATOM 585 C C . SER A 1 72 ? 8.318 -7.955 12.281 1.00 90.56 72 SER A C 1
ATOM 587 O O . SER A 1 72 ? 7.727 -7.043 12.856 1.00 90.56 72 SER A O 1
ATOM 589 N N . ILE A 1 73 ? 8.689 -7.898 11.000 1.00 92.50 73 ILE A N 1
ATOM 590 C CA . ILE A 1 73 ? 8.349 -6.822 10.063 1.00 92.50 73 ILE A CA 1
ATOM 591 C C . ILE A 1 73 ? 6.978 -7.141 9.465 1.00 92.50 73 ILE A C 1
ATOM 593 O O . ILE A 1 73 ? 6.807 -8.191 8.846 1.00 92.50 73 ILE A O 1
ATOM 597 N N . LYS A 1 74 ? 6.003 -6.254 9.681 1.00 94.94 74 LYS A N 1
ATOM 598 C CA . LYS A 1 74 ? 4.588 -6.536 9.399 1.00 94.94 74 LYS A CA 1
ATOM 599 C C . LYS A 1 74 ? 4.207 -6.425 7.932 1.00 94.94 74 LYS A C 1
ATOM 601 O O . LYS A 1 74 ? 3.244 -7.041 7.517 1.00 94.94 74 LYS A O 1
ATOM 606 N N . ASP A 1 75 ? 4.981 -5.712 7.137 1.00 95.12 75 ASP A N 1
ATOM 607 C CA . ASP A 1 75 ? 4.778 -5.506 5.704 1.00 95.12 75 ASP A CA 1
ATOM 608 C C . ASP A 1 75 ? 5.822 -6.251 4.865 1.00 95.12 75 ASP A C 1
ATOM 610 O O . ASP A 1 75 ? 6.146 -5.853 3.751 1.00 95.12 75 ASP A O 1
ATOM 614 N N . LEU A 1 76 ? 6.400 -7.328 5.399 1.00 95.56 76 LEU A N 1
ATOM 615 C CA . LEU A 1 76 ? 7.515 -8.022 4.754 1.00 95.56 76 LEU A CA 1
ATOM 616 C C . LEU A 1 76 ? 7.109 -8.764 3.470 1.00 95.56 76 LEU A C 1
ATOM 618 O O . LEU A 1 76 ? 7.930 -8.928 2.564 1.00 95.56 76 LEU A O 1
ATOM 622 N N . ILE A 1 77 ? 5.857 -9.221 3.397 1.00 96.06 77 ILE A N 1
ATOM 623 C CA . ILE A 1 77 ? 5.331 -9.980 2.262 1.00 96.06 77 ILE A CA 1
ATOM 624 C C . ILE A 1 77 ? 4.684 -9.025 1.263 1.00 96.06 77 ILE A C 1
ATOM 626 O O . ILE A 1 77 ? 3.788 -8.257 1.621 1.00 96.06 77 ILE A O 1
ATOM 630 N N . ALA A 1 78 ? 5.113 -9.117 0.006 1.00 96.56 78 ALA A N 1
ATOM 631 C CA . ALA A 1 78 ? 4.489 -8.425 -1.107 1.00 96.56 78 ALA A CA 1
ATOM 632 C C . ALA A 1 78 ? 3.853 -9.390 -2.108 1.00 96.56 78 ALA A C 1
ATOM 634 O O . ALA A 1 78 ? 4.178 -10.579 -2.155 1.00 96.56 78 ALA A O 1
ATOM 635 N N . TYR A 1 79 ? 2.989 -8.836 -2.952 1.00 95.56 79 TYR A N 1
ATOM 636 C CA . TYR A 1 79 ? 2.311 -9.511 -4.048 1.00 95.56 79 TYR A CA 1
ATOM 637 C C . TYR A 1 79 ? 2.334 -8.625 -5.301 1.00 95.56 79 TYR A C 1
ATOM 639 O O . TYR A 1 79 ? 2.320 -7.396 -5.178 1.00 95.56 79 TYR A O 1
ATOM 647 N N . PRO A 1 80 ? 2.353 -9.207 -6.512 1.00 94.62 80 PRO A N 1
ATOM 648 C CA . PRO A 1 80 ? 2.114 -8.4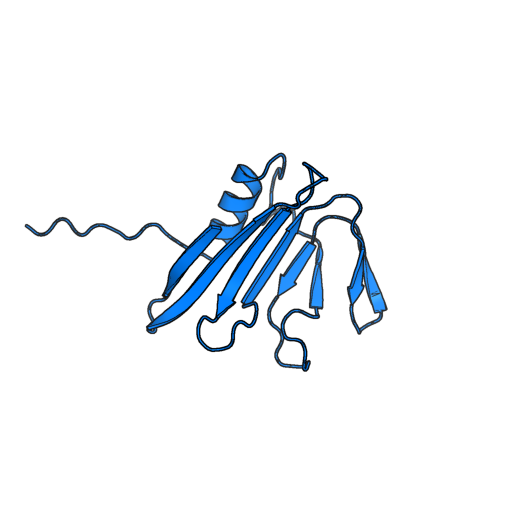44 -7.732 1.00 94.62 80 PRO A CA 1
ATOM 649 C C . PRO A 1 80 ? 0.762 -7.725 -7.665 1.00 94.62 80 PRO A C 1
ATOM 651 O O . PRO A 1 80 ? -0.202 -8.271 -7.122 1.00 94.62 80 PRO A O 1
ATOM 654 N N . LEU A 1 81 ? 0.672 -6.526 -8.241 1.00 92.81 81 LEU A N 1
ATOM 655 C CA . LEU A 1 81 ? -0.623 -5.869 -8.413 1.00 92.81 81 LEU A CA 1
ATOM 656 C C . LEU A 1 81 ? -1.473 -6.677 -9.396 1.00 92.81 81 LEU A C 1
ATOM 658 O O . LEU A 1 81 ? -1.023 -7.013 -10.489 1.00 92.81 81 LEU A O 1
ATOM 662 N N . ALA A 1 82 ? -2.696 -7.009 -8.992 1.00 89.75 82 ALA A N 1
ATOM 663 C CA . ALA A 1 82 ? -3.646 -7.681 -9.864 1.00 89.75 82 ALA A CA 1
ATOM 664 C C . ALA A 1 82 ? -4.388 -6.644 -10.715 1.00 89.75 82 ALA A C 1
ATOM 666 O O . ALA A 1 82 ? -5.005 -5.734 -10.162 1.00 89.75 82 ALA A O 1
ATOM 667 N N . ASP A 1 83 ? -4.416 -6.832 -12.038 1.00 85.25 83 ASP A N 1
ATOM 668 C CA . ASP A 1 83 ? -5.086 -5.916 -12.980 1.00 85.25 83 ASP A CA 1
ATOM 669 C C . ASP A 1 83 ? -6.561 -5.660 -12.627 1.00 85.25 83 ASP A C 1
ATOM 671 O O . ASP A 1 83 ? -7.086 -4.580 -12.881 1.00 85.25 83 ASP A O 1
ATOM 675 N N . LYS A 1 84 ? -7.238 -6.643 -12.013 1.00 87.94 84 LYS A N 1
ATOM 676 C CA . LYS A 1 84 ? -8.635 -6.499 -11.566 1.00 87.94 84 LYS A CA 1
ATOM 677 C C . LYS A 1 84 ? -8.820 -5.474 -10.442 1.00 87.94 84 LYS A C 1
ATOM 679 O O . LYS A 1 84 ? -9.890 -4.886 -10.343 1.00 87.94 84 LYS A O 1
ATOM 684 N N . ASP A 1 85 ? -7.814 -5.314 -9.588 1.00 88.06 85 ASP A N 1
ATOM 685 C CA . ASP A 1 85 ? -7.869 -4.481 -8.384 1.00 88.06 85 ASP A CA 1
ATOM 686 C C . ASP A 1 85 ? -7.191 -3.127 -8.632 1.00 88.06 85 ASP A C 1
ATOM 688 O O . ASP A 1 85 ? -7.585 -2.113 -8.062 1.00 88.06 85 ASP A O 1
ATOM 692 N N . PHE A 1 86 ? -6.198 -3.111 -9.524 1.00 88.00 86 PHE A N 1
ATOM 693 C CA . PHE A 1 86 ? -5.412 -1.938 -9.883 1.00 88.00 86 PHE A CA 1
ATOM 694 C C . PHE A 1 86 ? -5.320 -1.779 -11.412 1.00 88.00 86 PHE A C 1
ATOM 696 O O . PHE A 1 86 ? -4.239 -1.940 -11.987 1.00 88.00 86 PHE A O 1
ATOM 703 N N . PRO A 1 87 ? -6.443 -1.489 -12.094 1.00 82.56 87 PRO A N 1
ATOM 704 C CA . PRO A 1 87 ? -6.445 -1.283 -13.535 1.00 82.56 87 PRO A CA 1
ATOM 705 C C . PRO A 1 87 ? -5.778 0.048 -13.899 1.00 82.56 87 PRO A C 1
ATOM 707 O O . PRO A 1 87 ? -5.935 1.042 -13.196 1.00 82.56 87 PRO A O 1
ATOM 710 N N . GLU A 1 88 ? -5.070 0.068 -15.030 1.00 67.19 88 GLU A N 1
ATOM 711 C CA . GLU A 1 88 ? -4.649 1.300 -15.718 1.00 67.19 88 GLU A CA 1
ATOM 712 C C . GLU A 1 88 ? -3.943 2.336 -14.820 1.00 67.19 88 GLU A C 1
ATOM 714 O O . GLU A 1 88 ? -4.287 3.512 -14.803 1.00 67.19 88 GLU A O 1
ATOM 719 N N . LEU A 1 89 ? -2.909 1.913 -14.087 1.00 76.81 89 LEU A N 1
ATOM 720 C CA . LEU A 1 89 ? -2.125 2.785 -13.203 1.00 76.81 89 LEU A CA 1
ATOM 721 C C . LEU A 1 89 ? -1.203 3.738 -13.989 1.00 76.81 89 LEU A C 1
ATOM 723 O O . LEU A 1 89 ? 0.023 3.598 -13.976 1.00 76.81 89 LEU A O 1
ATOM 727 N N . THR A 1 90 ? -1.780 4.700 -14.709 1.00 71.50 90 THR A N 1
ATOM 728 C CA . THR A 1 90 ? -1.010 5.632 -15.547 1.00 71.50 90 THR A CA 1
ATOM 729 C C . THR A 1 90 ? -0.412 6.781 -14.742 1.00 71.50 90 THR A C 1
ATOM 731 O O . THR A 1 90 ? 0.613 7.349 -15.129 1.00 71.50 90 THR A O 1
ATOM 734 N N . ASN A 1 91 ? -1.038 7.132 -13.616 1.00 81.31 91 ASN A N 1
ATOM 735 C CA . ASN A 1 91 ? -0.633 8.249 -12.776 1.00 81.31 91 ASN A CA 1
ATOM 736 C C . ASN A 1 91 ? -1.018 8.042 -11.293 1.00 81.31 91 ASN A C 1
ATOM 738 O O . ASN A 1 91 ? -1.625 7.043 -10.909 1.00 81.31 91 ASN A O 1
ATOM 742 N N . ILE A 1 92 ? -0.632 8.997 -10.440 1.00 87.56 92 ILE A N 1
ATOM 743 C CA . ILE A 1 92 ? -0.860 8.935 -8.988 1.00 87.56 92 ILE A CA 1
ATOM 744 C C . ILE A 1 92 ? -2.343 8.973 -8.597 1.00 87.56 92 ILE A C 1
ATOM 746 O O . ILE A 1 92 ? -2.704 8.393 -7.580 1.00 87.56 92 ILE A O 1
ATOM 750 N N . ILE A 1 93 ? -3.194 9.631 -9.389 1.00 89.69 93 ILE A N 1
ATOM 751 C CA . ILE A 1 93 ? -4.633 9.741 -9.126 1.00 89.69 93 ILE A CA 1
ATOM 752 C C . ILE A 1 93 ? -5.295 8.381 -9.346 1.00 89.69 93 ILE A C 1
ATOM 754 O O . ILE A 1 93 ? -6.009 7.924 -8.458 1.00 89.69 93 ILE A O 1
ATOM 758 N N . ASP A 1 94 ? -4.998 7.704 -10.459 1.00 90.25 94 ASP A N 1
ATOM 759 C CA . ASP A 1 94 ? -5.552 6.372 -10.757 1.00 90.25 94 ASP A CA 1
ATOM 760 C C . ASP A 1 94 ? -5.165 5.369 -9.662 1.00 90.25 94 ASP A C 1
ATOM 762 O O . ASP A 1 94 ? -6.007 4.655 -9.117 1.00 90.25 94 ASP A O 1
ATOM 766 N N . ALA A 1 95 ? -3.886 5.377 -9.270 1.00 90.75 95 ALA A N 1
ATOM 767 C CA . ALA A 1 95 ? -3.385 4.525 -8.199 1.00 90.75 95 ALA A CA 1
ATOM 768 C C . ALA A 1 95 ? -4.031 4.840 -6.845 1.00 90.75 95 ALA A C 1
ATOM 770 O O . ALA A 1 95 ? -4.328 3.926 -6.078 1.00 90.75 95 ALA A O 1
ATOM 771 N N . PHE A 1 96 ? -4.276 6.118 -6.555 1.00 92.62 96 PHE A N 1
ATOM 772 C CA . PHE A 1 96 ? -4.952 6.536 -5.333 1.00 92.62 96 PHE A CA 1
ATOM 773 C C . PHE A 1 96 ? -6.415 6.097 -5.305 1.00 92.62 96 PHE A C 1
ATOM 775 O O . PHE A 1 96 ? -6.848 5.512 -4.317 1.00 92.62 96 PHE A O 1
ATOM 782 N N . GLN A 1 97 ? -7.156 6.273 -6.398 1.00 92.81 97 GLN A N 1
ATOM 783 C CA . GLN A 1 97 ? -8.540 5.806 -6.498 1.00 92.81 97 GLN A CA 1
ATOM 784 C C . GLN A 1 97 ? -8.643 4.280 -6.377 1.00 92.81 97 GLN A C 1
ATOM 786 O O . GLN A 1 97 ? -9.479 3.780 -5.623 1.00 92.81 97 GLN A O 1
ATOM 791 N N . ALA A 1 98 ? -7.767 3.537 -7.061 1.00 94.12 98 ALA A N 1
ATOM 792 C CA . ALA A 1 98 ? -7.699 2.082 -6.937 1.00 94.12 98 ALA A CA 1
ATOM 793 C C . ALA A 1 98 ? -7.394 1.651 -5.493 1.00 94.12 98 ALA A C 1
ATOM 795 O O . ALA A 1 98 ? -8.049 0.754 -4.964 1.00 94.12 98 ALA A O 1
ATOM 796 N N . PHE A 1 99 ? -6.466 2.338 -4.820 1.00 95.12 99 PHE A N 1
ATOM 797 C CA . PHE A 1 99 ? -6.133 2.071 -3.423 1.00 95.12 99 PHE A CA 1
ATOM 798 C C . PHE A 1 99 ? -7.319 2.305 -2.477 1.00 95.12 99 PHE A C 1
ATOM 800 O O . PHE A 1 99 ? -7.604 1.448 -1.638 1.00 95.12 99 PHE A O 1
ATOM 807 N N . LEU A 1 100 ? -8.034 3.430 -2.610 1.00 94.69 100 LEU A N 1
ATOM 808 C CA . LEU A 1 100 ? -9.220 3.718 -1.792 1.00 94.69 100 LEU A CA 1
ATOM 809 C C . LEU A 1 100 ? -10.314 2.663 -2.000 1.00 94.69 100 LEU A C 1
ATOM 811 O O . LEU A 1 100 ? -10.881 2.165 -1.029 1.00 94.69 100 LEU A O 1
ATOM 815 N N . ASN A 1 101 ? -10.547 2.258 -3.253 1.00 94.19 101 ASN A N 1
ATOM 816 C CA . ASN A 1 101 ? -11.504 1.202 -3.583 1.00 94.19 101 ASN A CA 1
ATOM 817 C C . ASN A 1 101 ? -11.099 -0.146 -2.969 1.00 94.19 101 ASN A C 1
ATOM 819 O O . ASN A 1 101 ? -11.928 -0.810 -2.347 1.00 94.19 101 ASN A O 1
ATOM 823 N N . TYR A 1 102 ? -9.826 -0.532 -3.098 1.00 95.50 102 TYR A N 1
ATOM 824 C CA . TYR A 1 102 ? -9.300 -1.785 -2.551 1.00 95.50 102 TYR A CA 1
ATOM 825 C C . TYR A 1 102 ? -9.388 -1.838 -1.019 1.00 95.50 102 TYR A C 1
ATOM 827 O O . TYR A 1 102 ? -9.664 -2.886 -0.439 1.00 95.50 102 TYR A O 1
ATOM 835 N N . THR A 1 103 ? -9.176 -0.697 -0.359 1.00 95.31 103 THR A N 1
ATOM 836 C CA . THR A 1 103 ? -9.231 -0.567 1.107 1.00 95.31 103 THR A CA 1
ATOM 837 C C . THR A 1 103 ? -10.623 -0.235 1.643 1.00 95.31 103 THR A C 1
ATOM 839 O O . THR A 1 103 ? -10.802 -0.174 2.857 1.00 95.31 103 THR A O 1
ATOM 842 N N . ASN A 1 104 ? -11.618 -0.061 0.764 1.00 94.75 104 ASN A N 1
ATOM 843 C CA . ASN A 1 104 ? -12.989 0.319 1.111 1.00 94.75 104 ASN A CA 1
ATOM 844 C C . ASN A 1 104 ? -13.067 1.614 1.954 1.00 94.75 104 ASN A C 1
ATOM 846 O O . ASN A 1 104 ? -13.976 1.785 2.770 1.00 94.75 104 ASN A O 1
ATOM 850 N N . ILE A 1 105 ? -12.128 2.541 1.741 1.00 93.75 105 ILE A N 1
ATOM 851 C CA . ILE A 1 105 ? -12.186 3.887 2.318 1.00 93.75 105 ILE A CA 1
ATOM 852 C C . ILE A 1 105 ? -13.217 4.690 1.524 1.00 93.75 105 ILE A C 1
ATOM 854 O O . ILE A 1 105 ? -13.175 4.736 0.294 1.00 93.75 105 ILE A O 1
ATOM 858 N N . LYS A 1 106 ? -14.155 5.321 2.230 1.00 89.62 106 LYS A N 1
ATOM 859 C CA . LYS A 1 106 ? -15.244 6.102 1.636 1.00 89.62 106 LYS A CA 1
ATOM 860 C C . LYS A 1 106 ? -15.246 7.512 2.189 1.00 89.62 106 LYS A C 1
ATOM 862 O O . LYS A 1 106 ? -14.835 7.741 3.326 1.00 89.62 106 LYS A O 1
ATOM 867 N N . GLU A 1 107 ? -15.763 8.440 1.393 1.00 83.81 107 GLU A N 1
ATOM 868 C CA . GLU A 1 107 ? -16.110 9.762 1.896 1.00 83.81 107 GLU A CA 1
ATOM 869 C C . GLU A 1 107 ? -17.111 9.627 3.045 1.00 83.81 107 GLU A C 1
ATOM 871 O O . GLU A 1 107 ? -18.001 8.769 3.037 1.00 83.81 107 GLU A O 1
ATOM 876 N N . ARG A 1 108 ? -16.950 10.475 4.060 1.00 72.75 108 ARG A N 1
ATOM 877 C CA . ARG A 1 108 ? -17.894 10.531 5.168 1.00 72.75 108 ARG A CA 1
ATOM 878 C C . ARG A 1 108 ? -19.238 10.997 4.618 1.00 72.75 108 ARG A C 1
ATOM 880 O O . ARG A 1 108 ? -19.333 12.110 4.114 1.00 72.75 108 ARG A O 1
ATOM 887 N N . GLU A 1 109 ? -20.276 10.178 4.760 1.00 69.19 109 GLU A N 1
ATOM 888 C CA . GLU A 1 109 ? -21.640 10.623 4.486 1.00 69.19 109 GLU A CA 1
ATOM 889 C C . GLU A 1 109 ? -21.974 11.768 5.453 1.00 69.19 109 GLU A C 1
ATOM 891 O O . GLU A 1 109 ? -22.144 11.563 6.661 1.00 69.19 109 GLU A O 1
ATOM 896 N N . GLU A 1 110 ? -22.031 12.996 4.939 1.00 60.00 110 GLU A N 1
ATOM 897 C CA . GLU A 1 110 ? -22.611 14.111 5.673 1.00 60.00 110 GLU A CA 1
ATOM 898 C C . GLU A 1 110 ? -24.099 13.807 5.851 1.00 60.00 110 GLU A C 1
ATOM 900 O O . GLU A 1 110 ? -24.913 13.982 4.945 1.00 60.00 110 GLU A O 1
ATOM 905 N N . LYS A 1 111 ? -24.479 13.319 7.035 1.00 54.47 111 LYS A N 1
ATOM 906 C CA . LYS A 1 111 ? -25.882 13.351 7.434 1.00 54.47 111 LYS A CA 1
ATOM 907 C C . LYS A 1 111 ? -26.264 14.820 7.574 1.00 54.47 111 LYS A C 1
ATOM 909 O O . LYS A 1 111 ? -25.942 15.448 8.582 1.00 54.47 111 LYS A O 1
ATOM 914 N N . TYR A 1 112 ? -26.922 15.370 6.556 1.00 49.53 112 TYR A N 1
ATOM 915 C CA . TYR A 1 112 ? -27.688 16.599 6.708 1.00 49.53 112 TYR A CA 1
ATOM 916 C C . TYR A 1 112 ? -28.701 16.353 7.829 1.00 49.53 112 TYR A C 1
ATOM 918 O O . TYR A 1 112 ? -29.603 15.530 7.691 1.00 49.53 112 TYR A O 1
ATOM 926 N N . ASN A 1 113 ? -28.487 16.996 8.974 1.00 51.06 113 ASN A N 1
ATOM 927 C CA . ASN A 1 113 ? -29.440 16.979 10.074 1.00 51.06 113 ASN A CA 1
ATOM 928 C C . ASN A 1 113 ? -30.639 17.848 9.660 1.00 51.06 113 ASN A C 1
ATOM 930 O O . ASN A 1 113 ? -30.459 19.048 9.440 1.00 51.06 113 ASN A O 1
ATOM 934 N N . GLU A 1 114 ? -31.818 17.234 9.524 1.00 45.16 114 GLU A N 1
ATOM 935 C CA . GLU A 1 114 ? -33.123 17.920 9.535 1.00 45.16 114 GLU A CA 1
ATOM 936 C C . GLU A 1 114 ? -33.475 18.419 10.944 1.00 45.16 114 GLU A C 1
ATOM 938 O O . GLU A 1 114 ? -33.149 17.711 11.929 1.00 45.16 114 GLU A O 1
#

Foldseek 3Di:
DWDWDADPVGFIWIWDKADDDPDQQWIKTFIAGPVPRATQKMKTADQADWAAAPVRDIDGGIWMFHADPVDPRGRRDIDHDDCVQQPDCPHPVSRVVSVCVNVVPDDDPPPPDD

Secondary structure (DSSP, 8-state):
-EEEEE-TT--EEEEEEEE-SS-TT-EEEEEEETTT--EEEEEEE-TT-EEE-TTS-EEESSEEEE--TTSSSTT--EEEPPTTTS----SHHHHHHHHHHHHT----------